Protein AF-A0A661F5P0-F1 (afdb_monomer)

Structure (mmCIF, N/CA/C/O backbone):
data_AF-A0A661F5P0-F1
#
_entry.id   AF-A0A661F5P0-F1
#
loop_
_atom_site.group_PDB
_atom_site.id
_atom_site.type_symbol
_atom_site.label_atom_id
_atom_site.label_alt_id
_atom_site.label_comp_id
_atom_site.label_asym_id
_atom_site.label_entity_id
_atom_site.label_seq_id
_atom_site.pdbx_PDB_ins_code
_atom_site.Cartn_x
_atom_site.Cartn_y
_atom_site.Cartn_z
_atom_site.occupancy
_atom_site.B_iso_or_equiv
_atom_site.auth_seq_id
_atom_site.auth_comp_id
_atom_site.auth_asym_id
_atom_site.auth_atom_id
_atom_site.pdbx_PDB_model_num
ATOM 1 N N . SER A 1 1 ? 3.885 6.966 4.621 1.00 87.88 1 SER A N 1
ATOM 2 C CA . SER A 1 1 ? 4.154 5.533 4.358 1.00 87.88 1 SER A CA 1
ATOM 3 C C . SER A 1 1 ? 2.827 4.785 4.309 1.00 8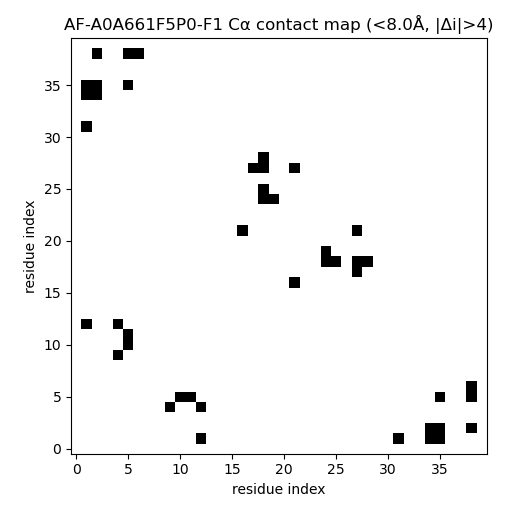7.88 1 SER A C 1
ATOM 5 O O . SER A 1 1 ? 1.803 5.413 4.554 1.00 87.88 1 SER A O 1
ATOM 7 N N . VAL A 1 2 ? 2.825 3.486 3.984 1.00 92.56 2 VAL A N 1
ATOM 8 C CA . VAL A 1 2 ? 1.633 2.623 4.117 1.00 92.56 2 VAL A CA 1
ATOM 9 C C . VAL A 1 2 ? 1.097 2.699 5.550 1.00 92.56 2 VAL A C 1
ATOM 11 O O . VAL A 1 2 ? -0.028 3.130 5.750 1.00 92.56 2 VAL A O 1
ATOM 14 N N . GLU A 1 3 ? 1.953 2.416 6.534 1.00 93.00 3 GLU A N 1
ATOM 15 C CA . GLU A 1 3 ? 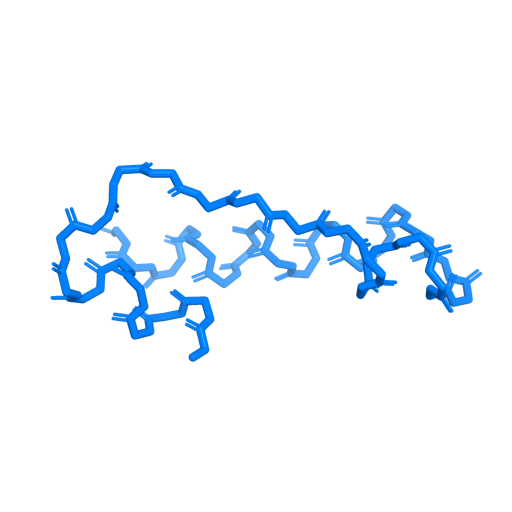1.669 2.520 7.974 1.00 93.00 3 GLU A CA 1
ATOM 16 C C . GLU A 1 3 ? 0.978 3.834 8.362 1.00 93.00 3 GLU A C 1
ATOM 18 O O . GLU A 1 3 ? -0.113 3.823 8.9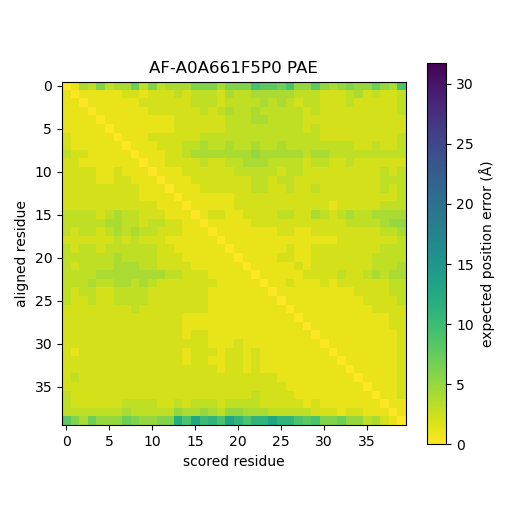23 1.00 93.00 3 GLU A O 1
ATOM 23 N N . GLN A 1 4 ? 1.564 4.977 7.998 1.00 95.31 4 GLN A N 1
ATOM 24 C CA . GLN A 1 4 ? 1.021 6.273 8.400 1.00 95.31 4 GLN A CA 1
ATOM 25 C C . GLN A 1 4 ? -0.356 6.563 7.788 1.00 95.31 4 GLN A C 1
ATOM 27 O O . GLN A 1 4 ? -1.158 7.261 8.396 1.00 95.31 4 GLN A O 1
ATOM 32 N N . ALA A 1 5 ? -0.649 6.040 6.593 1.00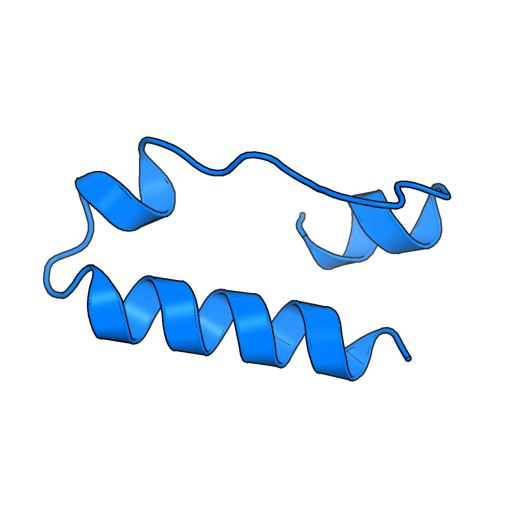 95.38 5 ALA A N 1
ATOM 33 C CA . ALA A 1 5 ? -1.971 6.205 5.995 1.00 95.38 5 ALA A CA 1
ATOM 34 C C . ALA A 1 5 ? -3.049 5.496 6.830 1.00 95.38 5 ALA A C 1
ATOM 36 O O . ALA A 1 5 ? -4.082 6.097 7.116 1.00 95.38 5 ALA A O 1
ATOM 37 N N . PHE A 1 6 ? -2.778 4.268 7.281 1.00 94.50 6 PHE A N 1
ATOM 38 C CA . PHE A 1 6 ? -3.698 3.515 8.138 1.00 94.50 6 PHE A CA 1
ATOM 39 C C . PHE A 1 6 ? -3.789 4.106 9.551 1.00 94.50 6 PHE A C 1
ATOM 41 O O . PHE A 1 6 ? -4.893 4.270 10.062 1.00 94.50 6 PHE A O 1
ATOM 48 N N . GLN A 1 7 ? -2.671 4.542 10.145 1.00 94.38 7 GLN A N 1
ATOM 49 C CA . GLN A 1 7 ? -2.685 5.262 11.430 1.00 94.38 7 GLN A CA 1
ATOM 50 C C . GLN A 1 7 ? -3.503 6.564 11.375 1.00 94.38 7 GLN A C 1
ATOM 52 O O . GLN A 1 7 ? -4.085 6.970 12.377 1.00 94.38 7 GLN A O 1
ATOM 57 N N . ASN A 1 8 ? -3.593 7.195 10.201 1.00 96.00 8 ASN A N 1
ATOM 58 C CA . ASN A 1 8 ? -4.406 8.390 9.971 1.00 96.00 8 ASN A CA 1
ATOM 59 C C . ASN A 1 8 ? -5.877 8.082 9.616 1.00 96.00 8 ASN A C 1
ATOM 61 O O . ASN A 1 8 ? -6.621 9.008 9.295 1.00 96.00 8 ASN A O 1
ATOM 65 N N . GLY A 1 9 ? -6.303 6.815 9.663 1.00 95.19 9 GLY A N 1
ATOM 66 C CA . GLY A 1 9 ? -7.694 6.406 9.455 1.00 95.19 9 GLY A CA 1
ATOM 67 C C . GLY A 1 9 ? -8.086 6.111 8.005 1.00 95.19 9 GLY A C 1
ATOM 68 O O . GLY A 1 9 ? -9.267 6.174 7.683 1.00 95.19 9 GLY A O 1
ATOM 69 N N . ALA A 1 10 ? -7.134 5.821 7.113 1.00 97.06 10 ALA A N 1
ATOM 70 C CA . ALA A 1 10 ? -7.468 5.367 5.764 1.00 97.06 10 ALA A CA 1
ATOM 71 C C . ALA A 1 10 ? -7.962 3.910 5.765 1.00 97.06 10 ALA A C 1
ATOM 73 O O . ALA A 1 10 ? -7.277 3.027 6.277 1.00 97.06 10 ALA A O 1
ATOM 74 N N . ASP A 1 11 ? -9.091 3.645 5.105 1.00 95.12 11 ASP A N 1
ATOM 75 C CA . ASP A 1 11 ? -9.606 2.280 4.911 1.00 95.12 11 ASP A CA 1
ATOM 76 C C . ASP A 1 11 ? -8.898 1.535 3.768 1.00 95.12 11 ASP A C 1
ATOM 78 O O . ASP A 1 11 ? -8.781 0.310 3.771 1.00 95.12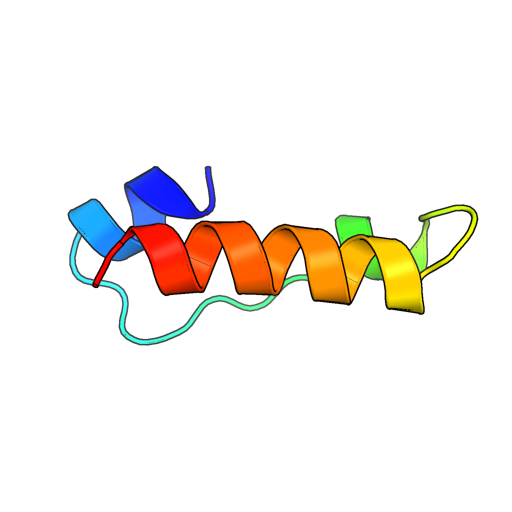 11 ASP A O 1
ATOM 82 N N . TYR A 1 12 ? -8.421 2.271 2.761 1.00 95.62 12 TYR A N 1
ATOM 83 C CA . TYR A 1 12 ? -7.686 1.722 1.627 1.00 95.62 12 TYR A CA 1
ATOM 84 C C . TYR A 1 12 ? -6.688 2.736 1.069 1.00 95.62 12 TYR A C 1
ATOM 86 O O . TYR A 1 12 ? -6.848 3.951 1.197 1.00 95.62 12 TYR A O 1
ATOM 94 N N . ILE A 1 13 ? -5.659 2.225 0.393 1.00 94.94 13 ILE A N 1
ATOM 95 C CA . ILE A 1 13 ? -4.655 3.032 -0.303 1.00 94.94 13 ILE A CA 1
ATOM 96 C C . ILE A 1 13 ? -4.470 2.521 -1.731 1.00 94.94 13 ILE A C 1
ATOM 98 O O . ILE A 1 13 ? -4.501 1.319 -1.985 1.00 94.94 13 ILE A O 1
ATOM 102 N N . VAL A 1 14 ? -4.255 3.437 -2.675 1.00 96.69 14 VAL A N 1
ATOM 103 C CA . VAL A 1 14 ? -3.977 3.098 -4.078 1.00 96.69 14 VA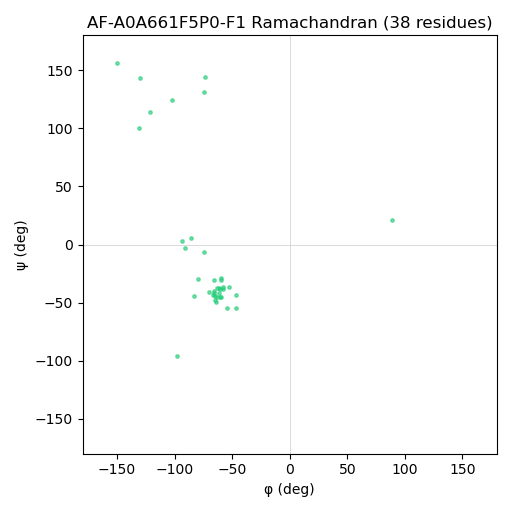L A CA 1
ATOM 104 C C . VAL A 1 14 ? -2.485 3.245 -4.338 1.00 96.69 14 VAL A C 1
ATOM 106 O O . VAL A 1 14 ? -1.909 4.311 -4.129 1.00 96.69 14 VAL A O 1
ATOM 109 N N . ILE A 1 15 ? -1.855 2.177 -4.825 1.00 95.88 15 ILE A N 1
ATOM 110 C CA . ILE A 1 15 ? -0.417 2.145 -5.098 1.00 95.88 15 ILE A CA 1
ATOM 111 C C . ILE A 1 15 ? -0.201 1.816 -6.571 1.00 95.88 15 ILE A C 1
ATOM 113 O O . ILE A 1 15 ? -0.512 0.724 -7.031 1.00 95.88 15 ILE A O 1
ATOM 117 N N . GLY A 1 16 ? 0.342 2.784 -7.310 1.00 96.69 16 GLY A N 1
ATOM 118 C CA . GLY A 1 16 ? 0.663 2.635 -8.730 1.00 96.69 16 GLY 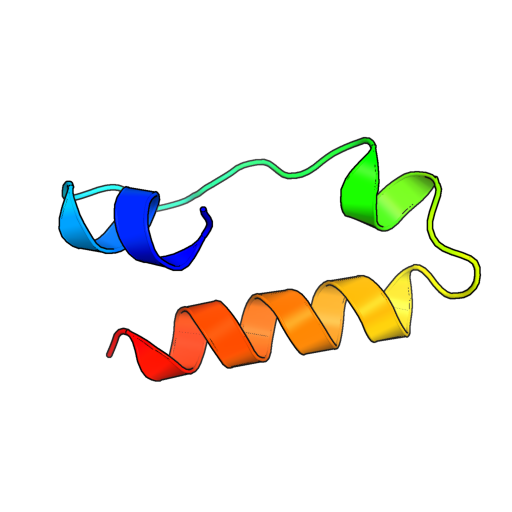A CA 1
ATOM 119 C C . GLY A 1 16 ? 2.133 2.290 -8.951 1.00 96.69 16 GLY A C 1
ATOM 120 O O . GLY A 1 16 ? 2.539 1.132 -8.869 1.00 96.69 16 GLY A O 1
ATOM 121 N N . ARG A 1 17 ? 2.942 3.327 -9.215 1.00 97.25 17 ARG A N 1
ATOM 122 C CA . ARG A 1 17 ? 4.368 3.204 -9.573 1.00 97.25 17 ARG A CA 1
ATOM 123 C C . ARG A 1 17 ? 5.179 2.261 -8.679 1.00 97.25 17 ARG A C 1
ATOM 125 O O . ARG A 1 17 ? 5.901 1.455 -9.247 1.00 97.25 17 ARG A O 1
ATOM 132 N N . PRO A 1 18 ? 5.047 2.271 -7.337 1.00 96.12 18 PRO A N 1
ATOM 133 C CA . PRO A 1 18 ? 5.849 1.376 -6.505 1.00 96.12 18 PRO A CA 1
ATOM 134 C C . PRO A 1 18 ? 5.670 -0.112 -6.836 1.00 96.12 18 PRO A C 1
ATOM 136 O O . PRO A 1 18 ? 6.647 -0.844 -6.796 1.00 96.12 18 PRO A O 1
ATOM 139 N N . ILE A 1 19 ? 4.459 -0.556 -7.197 1.00 97.44 19 ILE A N 1
ATOM 140 C CA . ILE A 1 19 ? 4.193 -1.950 -7.597 1.00 97.44 19 ILE A CA 1
ATOM 141 C C . ILE A 1 19 ? 4.538 -2.166 -9.074 1.00 97.44 19 ILE A C 1
ATOM 143 O O . ILE A 1 19 ? 5.152 -3.171 -9.431 1.00 97.44 19 ILE A O 1
ATOM 147 N N . ARG A 1 20 ? 4.144 -1.223 -9.937 1.00 97.75 20 ARG A N 1
ATOM 148 C CA . ARG A 1 2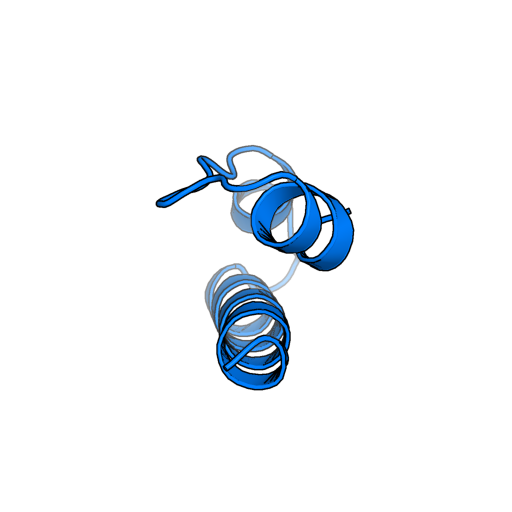0 ? 4.324 -1.335 -11.391 1.00 97.75 20 ARG A CA 1
ATOM 149 C C . ARG A 1 20 ? 5.795 -1.332 -11.807 1.00 97.75 20 ARG A C 1
ATOM 151 O O . ARG A 1 20 ? 6.169 -2.099 -12.681 1.00 97.75 20 ARG A O 1
ATOM 158 N N . ASP A 1 21 ? 6.598 -0.474 -11.189 1.00 98.12 21 ASP A N 1
ATOM 159 C CA . ASP A 1 21 ? 7.989 -0.228 -11.577 1.00 98.12 21 ASP A CA 1
ATOM 160 C C . ASP A 1 21 ? 8.972 -1.115 -10.772 1.00 98.12 21 ASP A C 1
ATOM 162 O O . ASP A 1 21 ? 10.186 -0.996 -10.924 1.00 98.12 21 ASP A O 1
ATOM 166 N N . ALA A 1 22 ? 8.469 -2.005 -9.905 1.00 98.19 22 ALA A N 1
ATOM 167 C CA . ALA A 1 22 ? 9.288 -2.967 -9.171 1.00 98.19 22 ALA A CA 1
ATOM 168 C C . ALA A 1 22 ? 9.785 -4.098 -10.082 1.00 98.19 22 ALA A C 1
ATOM 170 O O . ALA A 1 22 ? 9.034 -4.610 -10.908 1.00 98.19 22 ALA A O 1
ATOM 171 N N . GLU A 1 23 ? 11.013 -4.567 -9.841 1.00 98.19 23 GLU A N 1
ATOM 172 C CA . GLU A 1 23 ? 11.610 -5.716 -10.543 1.00 98.19 23 GLU A CA 1
ATOM 173 C C . GLU A 1 23 ? 10.710 -6.962 -10.503 1.00 98.19 23 GLU A C 1
ATOM 175 O O . GLU A 1 23 ? 10.586 -7.693 -11.482 1.00 98.19 23 GLU A O 1
ATOM 180 N N . ASN A 1 24 ? 10.023 -7.172 -9.377 1.00 98.25 24 ASN A N 1
ATOM 181 C CA . ASN A 1 24 ? 8.971 -8.167 -9.247 1.00 98.25 24 ASN A CA 1
ATOM 182 C C . ASN A 1 24 ? 7.732 -7.532 -8.605 1.00 98.25 24 ASN A C 1
ATOM 184 O O . ASN A 1 24 ? 7.652 -7.378 -7.382 1.00 98.25 24 ASN A O 1
ATOM 188 N N . SER A 1 25 ? 6.749 -7.190 -9.440 1.00 98.06 25 SER A N 1
ATOM 189 C CA . SER A 1 25 ? 5.508 -6.539 -9.007 1.00 98.06 25 SER A CA 1
ATOM 190 C C . SER A 1 25 ? 4.737 -7.357 -7.972 1.00 98.06 25 SER A C 1
ATOM 192 O O . SER A 1 25 ? 4.212 -6.789 -7.016 1.00 98.06 25 SER A O 1
ATOM 194 N N . LYS A 1 26 ? 4.703 -8.692 -8.115 1.00 98.00 26 LYS A N 1
ATOM 195 C CA . LYS A 1 26 ? 4.027 -9.580 -7.158 1.00 98.00 26 LYS A CA 1
ATOM 196 C C . LYS A 1 26 ? 4.703 -9.509 -5.790 1.00 98.00 26 LYS A C 1
ATOM 198 O O . LYS A 1 26 ? 4.036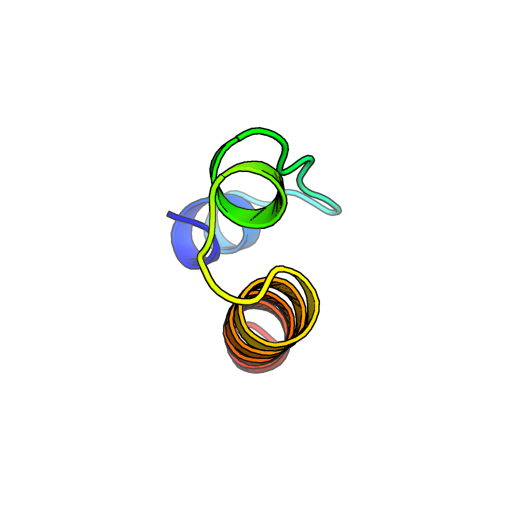 -9.251 -4.798 1.00 98.00 26 LYS A O 1
ATOM 203 N N . SER A 1 27 ? 6.028 -9.643 -5.749 1.00 98.44 27 SER A N 1
ATOM 204 C CA . SER A 1 27 ? 6.793 -9.565 -4.499 1.00 98.44 27 SER A CA 1
ATOM 205 C C . SER A 1 27 ? 6.629 -8.211 -3.801 1.00 98.44 27 SER A C 1
ATOM 207 O O . SER A 1 27 ? 6.528 -8.156 -2.576 1.00 98.44 27 SER A O 1
ATOM 209 N N . MET A 1 28 ? 6.571 -7.111 -4.560 1.00 98.31 28 MET A N 1
ATOM 210 C CA . MET A 1 28 ? 6.325 -5.787 -3.987 1.00 98.31 28 MET A CA 1
ATOM 211 C C . MET A 1 28 ? 4.912 -5.665 -3.407 1.00 98.31 28 MET A C 1
ATOM 213 O O . MET A 1 28 ? 4.751 -5.148 -2.302 1.00 98.31 28 MET A O 1
ATOM 217 N N . ALA A 1 29 ? 3.902 -6.166 -4.121 1.00 97.75 29 ALA A N 1
ATOM 218 C CA . ALA A 1 29 ? 2.534 -6.204 -3.618 1.00 97.75 29 ALA A CA 1
ATOM 219 C C . ALA A 1 29 ? 2.438 -7.035 -2.327 1.00 97.75 29 ALA A C 1
ATOM 221 O O . ALA A 1 29 ? 1.876 -6.555 -1.348 1.00 97.75 29 ALA A O 1
ATOM 222 N N . ASP A 1 30 ? 3.061 -8.215 -2.283 1.00 98.12 30 ASP A N 1
ATOM 223 C CA . ASP A 1 30 ? 3.078 -9.077 -1.095 1.00 98.12 30 ASP A CA 1
ATOM 224 C C . ASP A 1 30 ? 3.757 -8.380 0.102 1.00 98.12 30 ASP A C 1
ATOM 226 O O . ASP A 1 30 ? 3.241 -8.414 1.220 1.00 98.12 30 ASP A O 1
ATOM 230 N N . LYS A 1 31 ? 4.875 -7.672 -0.127 1.00 97.06 31 LYS A N 1
ATOM 231 C CA . LYS A 1 31 ? 5.552 -6.870 0.911 1.00 97.06 31 LYS A CA 1
ATOM 232 C C . LYS A 1 31 ? 4.662 -5.763 1.465 1.00 97.06 31 LYS A C 1
ATOM 234 O O . LYS A 1 31 ? 4.617 -5.565 2.675 1.00 97.06 31 LYS A O 1
ATOM 239 N N . ILE A 1 32 ? 3.969 -5.038 0.592 1.00 96.25 32 ILE A N 1
ATOM 240 C CA . ILE A 1 32 ? 3.032 -3.989 1.000 1.00 96.25 32 ILE A CA 1
ATOM 241 C C . ILE A 1 32 ? 1.883 -4.597 1.805 1.00 96.25 32 ILE A C 1
ATOM 243 O O . ILE A 1 32 ? 1.556 -4.080 2.867 1.00 96.25 32 ILE A O 1
ATOM 247 N N . GLN A 1 33 ? 1.305 -5.709 1.348 1.00 96.19 33 GLN A N 1
ATOM 248 C CA . GLN A 1 33 ? 0.218 -6.376 2.064 1.00 96.19 33 GLN A CA 1
ATOM 249 C C . GLN A 1 33 ? 0.656 -6.845 3.455 1.00 96.19 33 GLN A C 1
ATOM 251 O O . GLN A 1 33 ? -0.100 -6.692 4.409 1.00 96.19 33 GLN A O 1
ATOM 256 N N . ALA A 1 34 ? 1.893 -7.326 3.607 1.00 96.62 34 ALA A N 1
ATOM 257 C CA . ALA A 1 34 ? 2.451 -7.650 4.919 1.00 96.62 34 ALA A CA 1
ATOM 258 C C . ALA A 1 34 ? 2.573 -6.414 5.834 1.00 96.62 34 ALA A C 1
ATOM 260 O O . ALA A 1 34 ? 2.306 -6.511 7.028 1.00 96.62 34 ALA A O 1
ATOM 261 N N . GLN A 1 35 ? 2.929 -5.244 5.286 1.00 94.75 35 GLN A N 1
ATOM 262 C CA . GLN A 1 35 ? 2.950 -3.989 6.052 1.00 94.75 35 GLN A CA 1
ATOM 263 C C . GLN A 1 35 ? 1.551 -3.555 6.493 1.00 94.75 35 GLN A C 1
ATOM 265 O O . GLN A 1 35 ? 1.405 -3.085 7.617 1.00 94.75 35 GLN A O 1
ATOM 270 N N . ILE A 1 36 ? 0.546 -3.716 5.625 1.00 95.06 36 ILE A N 1
ATOM 271 C CA . ILE A 1 36 ? -0.861 -3.423 5.930 1.00 95.06 36 ILE A CA 1
ATOM 272 C C . ILE A 1 36 ? -1.366 -4.364 7.025 1.00 95.06 36 ILE A C 1
ATOM 274 O O . ILE A 1 36 ? -1.928 -3.902 8.010 1.00 95.06 36 ILE A O 1
ATOM 278 N N . ALA A 1 37 ? -1.109 -5.668 6.892 1.00 94.62 37 ALA A N 1
ATOM 279 C CA . ALA A 1 37 ? -1.514 -6.672 7.873 1.00 94.62 37 ALA A CA 1
ATOM 280 C C . ALA A 1 37 ? -0.914 -6.424 9.265 1.00 94.62 37 ALA A C 1
ATOM 282 O O . ALA A 1 37 ? -1.551 -6.745 10.254 1.00 94.62 37 ALA A O 1
ATOM 283 N N . ALA A 1 38 ? 0.278 -5.827 9.348 1.00 94.50 38 ALA A N 1
ATOM 284 C CA . ALA A 1 38 ? 0.912 -5.477 10.619 1.00 94.50 38 ALA A CA 1
ATOM 285 C C . ALA A 1 38 ? 0.290 -4.254 11.327 1.00 94.50 38 ALA A C 1
ATOM 287 O O . ALA A 1 38 ? 0.712 -3.930 12.434 1.00 94.50 38 ALA A O 1
ATOM 288 N N . GLN A 1 39 ? -0.656 -3.546 10.696 1.00 91.00 39 GLN A N 1
ATOM 289 C CA . GLN A 1 39 ? -1.377 -2.420 11.309 1.00 91.00 39 GLN A CA 1
ATOM 290 C C . GLN A 1 39 ? -2.674 -2.842 12.020 1.00 91.00 39 GLN A C 1
ATOM 292 O O . GLN A 1 39 ? -3.333 -1.987 12.612 1.00 91.00 39 GLN A O 1
ATOM 297 N N . PHE A 1 40 ? -3.036 -4.128 11.955 1.00 83.81 40 PHE A N 1
ATOM 298 C CA . PHE A 1 40 ? -4.229 -4.722 12.566 1.00 83.81 40 PHE A CA 1
ATOM 299 C C . PHE A 1 40 ? -3.829 -5.816 13.560 1.00 83.81 40 PHE A C 1
ATOM 301 O O . PHE A 1 40 ? -4.561 -5.979 14.561 1.00 83.81 40 PHE A O 1
#

Mean predicted aligned error: 2.15 Å

Sequence (40 aa):
SVEQAFQNGADYIVIGRPIRDAENSKSMADKIQAQIAAQF

pLDDT: mean 95.65, std 2.86, range [83.81, 98.44]

Solvent-accessible surface area (backbone atoms only — not comparable to full-atom values): 2565 Å² total; per-residue (Å²): 104,76,62,55,43,48,78,71,68,46,93,76,83,88,79,56,63,76,30,71,74,34,98,48,37,66,61,44,46,53,53,51,50,53,52,56,60,73,77,111

Radius of gyration: 10.4 Å; Cα contacts (8 Å, |Δi|>4): 22; chains: 1; bounding box: 21×18×24 Å

Secondary structure (DSSP, 8-state):
-HHHHHHTT-S-----HHHHTSSSHHHHHHHHHHHHHTT-

Nearest PDB structures (foldseek):
  4dbd-assembly1_A-2  TM=9.183E-01  e=7.142E-01  Saccharolobus solfataricus 98/2

Foldseek 3Di:
DLLVCVVVPDPDDDDDCQLPVDPHSVVSVVVSVVVNVVND